Protein AF-A0A562ITS2-F1 (afdb_monomer_lite)

Sequence (77 aa):
MDVLTSIGCPTDMYDEFQDLIDENLVASRNRVAHGEFTAIAETEWSELKDRVVSLMDSVANQVIDAAANQTYLAWRA

Organism: NCBI:txid1181884

Radius of gyration: 15.97 Å; chains: 1; bounding box: 39×23×36 Å

InterPro domains:
  IPR040788 MAE_28990/MAE_18760-like HEPN [PF18737] (21-72)

Foldseek 3Di:
DVVCVVLQFDCPVCPVCPCVVVVPPVVVVVCVVVVHDDDDDPVRVVVSVVVVVVVVVVVVVSVVVCVVVVVSVVSVD

Secondary structure (DSSP, 8-state):
-HHHHHTT---GGGGGGHHIIIIIIIHHHHHHHTT------HHHHHHHHHHHHHHHHHHHHHHHHHHHHTGGGGGG-

Structure (mmCIF, N/CA/C/O backbone):
data_AF-A0A562ITS2-F1
#
_entry.id   AF-A0A562ITS2-F1
#
loop_
_atom_site.group_PDB
_atom_site.id
_atom_site.type_symbol
_atom_site.label_atom_id
_atom_site.label_alt_id
_atom_site.label_comp_id
_atom_site.label_asym_id
_atom_site.label_entity_id
_atom_site.label_seq_id
_atom_site.pdbx_PDB_ins_code
_atom_site.Cartn_x
_atom_site.Cartn_y
_atom_site.Cartn_z
_atom_site.occupancy
_atom_site.B_iso_or_equiv
_atom_site.auth_seq_id
_atom_site.auth_comp_id
_atom_site.auth_asym_id
_atom_site.auth_atom_id
_atom_site.pdbx_PDB_model_num
ATOM 1 N N . MET A 1 1 ? -3.160 -10.346 2.315 1.00 74.38 1 MET A N 1
ATOM 2 C CA . MET A 1 1 ? -3.479 -9.252 3.267 1.00 74.38 1 MET A CA 1
ATOM 3 C C . MET A 1 1 ? -3.795 -9.756 4.679 1.00 74.38 1 MET A C 1
ATOM 5 O O . MET A 1 1 ? -4.289 -9.016 5.522 1.00 74.38 1 MET A O 1
ATOM 9 N N . ASP A 1 2 ? -3.416 -10.995 4.982 1.00 82.44 2 ASP A N 1
ATOM 10 C CA . ASP A 1 2 ? -3.874 -11.742 6.156 1.00 82.44 2 ASP A CA 1
ATOM 11 C C . ASP A 1 2 ? -3.465 -11.108 7.487 1.00 82.44 2 ASP A C 1
ATOM 13 O O . ASP A 1 2 ? -4.185 -11.225 8.474 1.00 82.44 2 ASP A O 1
ATOM 17 N N . VAL A 1 3 ? -2.341 -10.385 7.504 1.00 87.56 3 VAL A N 1
ATOM 18 C CA . VAL A 1 3 ? -1.879 -9.640 8.681 1.00 87.56 3 VAL A CA 1
ATOM 19 C C . VAL A 1 3 ? -2.892 -8.568 9.085 1.00 87.56 3 VAL A C 1
ATOM 21 O O . VAL A 1 3 ? -3.271 -8.524 10.252 1.00 87.56 3 VAL A O 1
ATOM 24 N N . LEU A 1 4 ? -3.380 -7.752 8.144 1.00 90.00 4 LEU A N 1
ATOM 25 C CA . LEU A 1 4 ? -4.363 -6.697 8.424 1.00 90.00 4 LEU A CA 1
ATOM 26 C C . LEU A 1 4 ? -5.701 -7.285 8.878 1.00 90.00 4 LEU A C 1
ATOM 28 O O . LEU A 1 4 ? -6.254 -6.862 9.893 1.00 90.00 4 LEU A O 1
ATOM 32 N N . THR A 1 5 ? -6.160 -8.338 8.203 1.00 89.31 5 THR A N 1
ATOM 33 C CA . THR A 1 5 ? -7.368 -9.068 8.603 1.00 89.31 5 THR A CA 1
ATOM 34 C C . THR A 1 5 ? -7.229 -9.653 10.011 1.00 89.31 5 THR A C 1
ATOM 36 O O . THR A 1 5 ? -8.165 -9.591 10.805 1.00 89.31 5 THR A O 1
ATOM 39 N N . SER A 1 6 ? -6.050 -10.178 10.368 1.00 89.94 6 SER A N 1
ATOM 40 C CA . SER A 1 6 ? -5.803 -10.771 11.692 1.00 89.94 6 SER A CA 1
ATOM 41 C C . SER A 1 6 ? -5.913 -9.768 12.846 1.00 89.94 6 SER A C 1
ATOM 43 O O . SER A 1 6 ? -6.216 -10.168 13.972 1.00 89.94 6 SER A O 1
ATOM 45 N N . ILE A 1 7 ? -5.718 -8.477 12.562 1.00 90.06 7 ILE A N 1
ATOM 46 C CA . ILE A 1 7 ? -5.837 -7.373 13.524 1.00 90.06 7 ILE A CA 1
ATOM 47 C C . ILE A 1 7 ? -7.135 -6.570 13.350 1.00 90.06 7 ILE A C 1
ATOM 49 O O . ILE A 1 7 ? -7.249 -5.471 13.885 1.00 90.06 7 ILE A O 1
ATOM 53 N N . GLY A 1 8 ? -8.119 -7.102 12.617 1.00 89.56 8 GLY A N 1
ATOM 54 C CA . GLY A 1 8 ? -9.436 -6.481 12.455 1.00 89.56 8 GLY A CA 1
ATOM 55 C C . GLY A 1 8 ? -9.452 -5.231 11.572 1.00 89.56 8 GLY A C 1
ATOM 56 O O . GLY A 1 8 ? -10.364 -4.416 11.698 1.00 89.56 8 GLY A O 1
ATOM 57 N N . CYS A 1 9 ? -8.458 -5.059 10.697 1.00 90.69 9 CYS A N 1
ATOM 58 C CA . CYS A 1 9 ? -8.433 -3.983 9.707 1.00 90.69 9 CYS A CA 1
ATOM 59 C C . CYS A 1 9 ? -9.020 -4.478 8.369 1.00 90.69 9 CYS A C 1
ATOM 61 O O . CYS A 1 9 ? -8.645 -5.563 7.913 1.00 90.69 9 CYS A O 1
ATOM 63 N N . PRO A 1 10 ? -9.931 -3.718 7.724 1.00 90.25 10 PRO A N 1
ATOM 64 C CA . PRO A 1 10 ? -10.491 -4.086 6.425 1.00 90.25 10 PRO A CA 1
ATOM 65 C C . PRO A 1 10 ? -9.424 -4.029 5.328 1.00 90.25 10 PRO A C 1
ATOM 67 O O . PRO A 1 10 ? -8.477 -3.248 5.416 1.00 90.25 10 PRO A O 1
ATOM 70 N N . THR A 1 11 ? -9.576 -4.851 4.289 1.00 91.44 11 THR A N 1
ATOM 71 C CA . THR A 1 11 ? -8.538 -5.010 3.252 1.00 91.44 11 THR A CA 1
ATOM 72 C C . THR A 1 11 ? -9.021 -4.732 1.834 1.00 91.44 11 THR A C 1
ATOM 74 O O . THR A 1 11 ? -8.179 -4.549 0.961 1.00 91.44 11 THR A O 1
ATOM 77 N N . ASP A 1 12 ? -10.333 -4.573 1.629 1.00 91.12 12 ASP A N 1
ATOM 78 C CA . ASP A 1 12 ? -10.952 -4.385 0.307 1.00 91.12 12 ASP A CA 1
ATOM 79 C C . ASP A 1 12 ? -10.369 -3.178 -0.451 1.00 91.12 12 ASP A C 1
ATOM 81 O O . ASP A 1 12 ? -10.188 -3.204 -1.664 1.00 91.12 12 ASP A O 1
ATOM 85 N N . MET A 1 13 ? -10.000 -2.117 0.279 1.00 89.81 13 MET A N 1
ATOM 86 C CA . MET A 1 13 ? -9.378 -0.912 -0.287 1.00 89.81 13 MET A CA 1
ATOM 87 C C . MET A 1 13 ? -8.014 -1.163 -0.938 1.00 89.81 13 MET A C 1
ATOM 89 O O . MET A 1 13 ? -7.499 -0.287 -1.625 1.00 89.81 13 MET A O 1
ATOM 93 N N . TYR A 1 14 ? -7.411 -2.326 -0.697 1.00 92.31 14 TYR A N 1
ATOM 94 C CA . TYR A 1 14 ? -6.116 -2.678 -1.251 1.00 92.31 14 TYR A CA 1
ATOM 95 C C . TYR A 1 14 ? -6.188 -3.717 -2.373 1.00 92.31 14 TYR A C 1
ATOM 97 O O . TYR A 1 14 ? -5.152 -4.044 -2.956 1.00 92.31 14 TYR A O 1
ATOM 105 N N . ASP A 1 15 ? -7.379 -4.223 -2.701 1.00 91.06 15 ASP A N 1
ATOM 106 C CA . ASP A 1 15 ? -7.540 -5.252 -3.731 1.00 91.06 15 ASP A CA 1
ATOM 107 C C . ASP A 1 15 ? -7.105 -4.757 -5.114 1.00 91.06 15 ASP A C 1
ATOM 109 O O . ASP A 1 15 ? -6.526 -5.512 -5.891 1.00 91.06 15 ASP A O 1
ATOM 113 N N . GLU A 1 16 ? -7.265 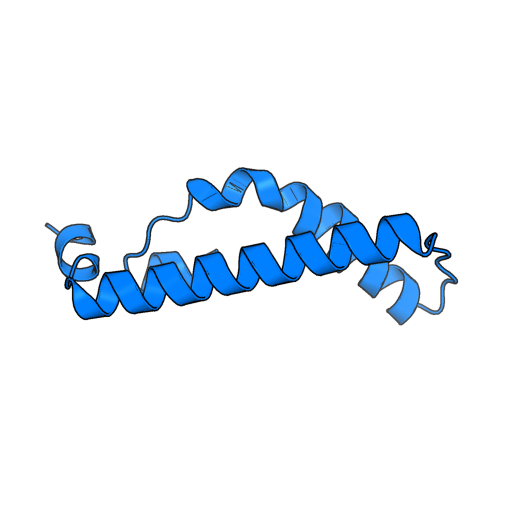-3.461 -5.395 1.00 90.31 16 GLU A N 1
ATOM 114 C CA . GLU A 1 16 ? -6.804 -2.851 -6.649 1.00 90.31 16 GLU A CA 1
ATOM 115 C C . GLU A 1 16 ? -5.274 -2.877 -6.836 1.00 90.31 16 GLU A C 1
ATOM 117 O O . GLU A 1 16 ? -4.779 -2.645 -7.940 1.00 90.31 16 GLU A O 1
ATOM 122 N N . PHE A 1 17 ? -4.505 -3.153 -5.776 1.00 91.69 17 PHE A N 1
ATOM 123 C CA . PHE A 1 17 ? -3.045 -3.249 -5.837 1.00 91.69 17 PHE A CA 1
ATOM 124 C C . PHE A 1 17 ? -2.543 -4.691 -5.965 1.00 91.69 17 PHE A C 1
ATOM 126 O O . PHE A 1 17 ? -1.328 -4.877 -6.025 1.00 91.69 17 PHE A O 1
ATOM 133 N N . GLN A 1 18 ? -3.417 -5.703 -6.028 1.00 90.00 18 GLN A N 1
ATOM 134 C CA . GLN A 1 18 ? -2.983 -7.101 -6.159 1.00 90.00 18 GLN A CA 1
ATOM 135 C C . GLN A 1 18 ? -2.129 -7.310 -7.416 1.00 90.00 18 GLN A C 1
ATOM 137 O O . GLN A 1 18 ? -0.989 -7.754 -7.300 1.00 90.00 18 GLN A O 1
ATOM 142 N N . ASP A 1 19 ? -2.596 -6.853 -8.581 1.00 90.31 19 ASP A N 1
ATOM 143 C CA . ASP A 1 19 ? -1.835 -6.942 -9.837 1.00 90.31 19 ASP A CA 1
ATOM 144 C C . ASP A 1 19 ? -0.499 -6.181 -9.761 1.00 90.31 19 ASP A C 1
ATOM 146 O O . ASP A 1 19 ? 0.527 -6.624 -10.280 1.00 90.31 19 ASP A O 1
ATOM 150 N N . LEU A 1 20 ? -0.474 -5.034 -9.070 1.00 91.50 20 LEU A N 1
ATOM 151 C CA . LEU A 1 20 ? 0.763 -4.284 -8.846 1.00 91.50 20 LEU A CA 1
ATOM 152 C C . LEU A 1 20 ? 1.764 -5.091 -8.006 1.00 91.50 20 LEU A C 1
ATOM 154 O O . LEU A 1 20 ? 2.962 -5.080 -8.288 1.00 91.50 20 LEU A O 1
ATOM 158 N N . ILE A 1 21 ? 1.298 -5.767 -6.961 1.00 89.94 21 ILE A N 1
ATOM 159 C CA . ILE A 1 21 ? 2.159 -6.530 -6.059 1.00 89.94 21 ILE A CA 1
ATOM 160 C C . ILE A 1 21 ? 2.650 -7.799 -6.752 1.00 89.94 21 ILE A C 1
ATOM 162 O O . ILE A 1 21 ? 3.861 -8.019 -6.813 1.00 89.94 21 ILE A O 1
ATOM 166 N N . ASP A 1 22 ? 1.745 -8.603 -7.295 1.00 88.56 22 ASP A N 1
ATOM 167 C CA . ASP A 1 22 ? 2.071 -9.940 -7.783 1.00 88.56 22 ASP A CA 1
ATOM 168 C C . ASP A 1 22 ? 2.750 -9.894 -9.157 1.00 88.56 22 ASP A C 1
ATOM 170 O O . ASP A 1 22 ? 3.871 -10.391 -9.323 1.00 88.56 22 ASP A O 1
ATOM 174 N N . GLU A 1 23 ? 2.126 -9.226 -10.126 1.00 86.94 23 GLU A N 1
ATOM 175 C CA . GLU A 1 23 ? 2.566 -9.259 -11.525 1.00 86.94 23 GLU A CA 1
ATOM 176 C C . GLU A 1 23 ? 3.667 -8.238 -11.832 1.00 86.94 23 GLU A C 1
ATOM 178 O O . GLU A 1 23 ? 4.521 -8.483 -12.686 1.00 86.94 23 GLU A O 1
ATOM 183 N N . ASN A 1 24 ? 3.719 -7.111 -11.113 1.00 88.31 24 ASN A N 1
ATOM 184 C CA . ASN A 1 24 ? 4.782 -6.124 -11.323 1.00 88.31 24 ASN A CA 1
ATOM 185 C C . ASN A 1 24 ? 5.939 -6.318 -10.339 1.00 88.31 24 ASN A C 1
ATOM 187 O O . ASN A 1 24 ? 7.064 -6.603 -10.756 1.00 88.31 24 ASN A O 1
ATOM 191 N N . LEU A 1 25 ? 5.702 -6.170 -9.033 1.00 91.75 25 LEU A N 1
ATOM 192 C CA . LEU A 1 25 ? 6.786 -6.138 -8.043 1.00 91.75 25 LEU A CA 1
ATOM 193 C C . LEU A 1 25 ? 7.400 -7.519 -7.797 1.00 91.75 25 LEU A C 1
ATOM 195 O O . LEU A 1 25 ? 8.619 -7.686 -7.911 1.00 91.75 25 LEU A O 1
ATOM 199 N N . VAL A 1 26 ? 6.578 -8.516 -7.460 1.00 92.88 26 VAL A N 1
ATOM 200 C CA . VAL A 1 26 ? 7.043 -9.866 -7.119 1.00 92.88 26 VAL A CA 1
ATOM 201 C C . VAL A 1 26 ? 7.627 -10.553 -8.346 1.00 92.88 26 VAL A C 1
ATOM 203 O O . VAL A 1 26 ? 8.743 -11.072 -8.260 1.00 92.88 26 VAL A O 1
ATOM 206 N N . ALA A 1 27 ? 6.948 -10.506 -9.494 1.00 91.44 27 ALA A N 1
ATOM 207 C CA . ALA A 1 27 ? 7.470 -11.093 -10.724 1.00 91.44 27 ALA A CA 1
ATOM 208 C C . ALA A 1 27 ? 8.782 -10.431 -11.182 1.00 91.44 27 ALA A C 1
ATOM 210 O O . ALA A 1 27 ? 9.732 -11.136 -11.529 1.00 91.44 27 ALA A O 1
ATOM 211 N N . SER A 1 28 ? 8.885 -9.093 -11.146 1.00 90.50 28 SER A N 1
ATOM 212 C CA . SER A 1 28 ? 10.136 -8.386 -11.476 1.00 90.50 28 SER A CA 1
ATOM 213 C C . SER A 1 28 ? 11.276 -8.788 -10.537 1.00 90.50 28 SER A C 1
ATOM 215 O O . SER A 1 28 ? 12.359 -9.164 -10.995 1.00 90.50 28 SER A O 1
ATOM 217 N N . ARG A 1 29 ? 11.019 -8.824 -9.221 1.00 92.19 29 ARG A N 1
ATOM 218 C CA . ARG A 1 29 ? 11.995 -9.284 -8.223 1.00 92.19 29 ARG A CA 1
ATOM 219 C C . ARG A 1 29 ? 12.429 -10.727 -8.465 1.00 92.19 29 ARG A C 1
ATOM 221 O O . ARG A 1 29 ? 13.613 -11.024 -8.332 1.00 92.19 29 ARG A O 1
ATOM 228 N N . ASN A 1 30 ? 11.500 -11.621 -8.803 1.00 94.56 30 ASN A N 1
ATOM 229 C CA . ASN A 1 30 ? 11.808 -13.029 -9.061 1.00 94.56 30 ASN A CA 1
ATOM 230 C C . ASN A 1 30 ? 12.709 -13.188 -10.286 1.00 94.56 30 ASN A C 1
ATOM 232 O O . ASN A 1 30 ? 13.714 -13.888 -10.199 1.00 94.56 30 ASN A O 1
ATOM 236 N N . ARG A 1 31 ? 12.418 -12.486 -11.387 1.00 93.38 31 ARG A N 1
ATOM 237 C CA . ARG A 1 31 ? 13.277 -12.478 -12.583 1.00 93.38 31 ARG A CA 1
ATOM 238 C C . ARG A 1 31 ? 14.706 -12.051 -12.248 1.00 93.38 31 ARG A C 1
ATOM 240 O O . ARG A 1 31 ? 15.651 -12.778 -12.548 1.00 93.38 31 ARG A O 1
ATOM 247 N N . VAL A 1 32 ? 14.863 -10.941 -11.521 1.00 92.06 32 VAL A N 1
ATOM 248 C CA . VAL A 1 32 ? 16.184 -10.469 -11.067 1.00 92.06 32 VAL A CA 1
ATOM 249 C C . VAL A 1 32 ? 16.878 -11.504 -10.175 1.00 92.06 32 VAL A C 1
ATOM 251 O O . VAL A 1 32 ? 18.059 -11.787 -10.367 1.00 92.06 32 VAL A O 1
ATOM 254 N N . ALA A 1 33 ? 16.160 -12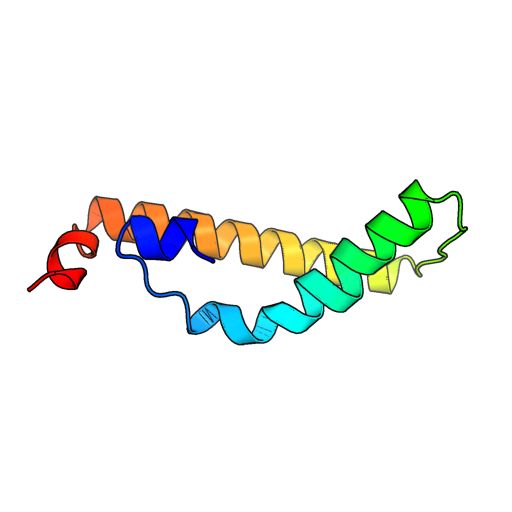.114 -9.227 1.00 94.62 33 ALA A N 1
ATOM 255 C CA . ALA A 1 33 ? 16.709 -13.145 -8.342 1.00 94.62 33 ALA A CA 1
ATOM 256 C C . ALA A 1 33 ? 17.160 -14.412 -9.095 1.00 94.62 33 ALA A C 1
ATOM 258 O O . ALA A 1 33 ? 18.088 -15.089 -8.655 1.00 94.62 33 ALA A O 1
ATOM 259 N N . HIS A 1 34 ? 16.541 -14.713 -10.237 1.00 96.25 34 HIS A N 1
ATOM 260 C CA . HIS A 1 34 ? 16.941 -15.797 -11.136 1.00 96.25 34 HIS A CA 1
ATOM 261 C C . HIS A 1 34 ? 18.069 -15.412 -12.109 1.00 96.25 34 HIS A C 1
ATOM 263 O O . HIS A 1 34 ? 18.491 -16.242 -12.913 1.00 96.25 34 HIS A O 1
ATOM 269 N N . GLY A 1 35 ? 18.612 -14.195 -12.005 1.00 94.75 35 GLY A N 1
ATOM 270 C CA . GLY A 1 35 ? 19.715 -13.713 -12.837 1.00 94.75 35 GLY A CA 1
ATOM 271 C C . GLY A 1 35 ? 19.274 -13.142 -14.184 1.00 94.75 35 GLY A C 1
ATOM 272 O O . GLY A 1 35 ? 20.119 -12.902 -15.046 1.00 94.75 35 GLY A O 1
ATOM 273 N N . GLU A 1 36 ? 17.974 -12.915 -14.380 1.00 95.12 36 GLU A N 1
ATOM 274 C CA . GLU A 1 36 ? 17.465 -12.257 -15.578 1.00 95.12 36 GLU A CA 1
ATOM 275 C C . GLU A 1 36 ? 17.658 -10.741 -15.491 1.00 95.12 36 GLU A C 1
ATOM 277 O O . GLU A 1 36 ? 17.467 -10.112 -14.446 1.00 95.12 36 GLU A O 1
ATOM 282 N N . PHE A 1 37 ? 18.011 -10.137 -16.624 1.00 88.50 37 PHE A N 1
ATOM 283 C CA . PHE A 1 37 ? 18.086 -8.689 -16.738 1.00 88.50 37 PHE A CA 1
ATOM 284 C C . PHE A 1 37 ? 16.692 -8.104 -16.978 1.00 88.50 37 PHE A C 1
ATOM 286 O O . PHE A 1 37 ? 16.039 -8.420 -17.972 1.00 88.50 37 PHE A O 1
ATOM 293 N N . THR A 1 38 ? 16.277 -7.194 -16.099 1.00 85.19 38 THR A N 1
ATOM 294 C CA . THR A 1 38 ? 15.040 -6.423 -16.243 1.00 85.19 38 THR A CA 1
ATOM 295 C C . THR A 1 38 ? 15.399 -4.948 -16.364 1.00 85.19 38 THR A C 1
ATOM 297 O O . THR A 1 38 ? 15.866 -4.341 -15.402 1.00 85.19 38 THR A O 1
ATOM 300 N N . ALA A 1 39 ? 15.189 -4.370 -17.547 1.00 86.06 39 ALA A N 1
ATOM 301 C CA . ALA A 1 39 ? 15.254 -2.925 -17.730 1.00 86.06 39 ALA A CA 1
ATOM 302 C C . ALA A 1 39 ? 13.928 -2.289 -17.299 1.00 86.06 39 ALA A C 1
ATOM 304 O O . ALA A 1 39 ? 12.860 -2.817 -17.605 1.00 86.06 39 ALA A O 1
ATOM 305 N N . ILE A 1 40 ? 14.015 -1.150 -16.623 1.00 89.81 40 ILE A N 1
ATOM 306 C CA . ILE A 1 40 ? 12.884 -0.284 -16.290 1.00 89.81 40 ILE A CA 1
ATOM 307 C C . ILE A 1 40 ? 13.287 1.146 -16.635 1.00 89.81 40 ILE A C 1
ATOM 309 O O . ILE A 1 40 ? 14.431 1.540 -16.374 1.00 89.81 40 ILE A O 1
ATOM 313 N N . ALA A 1 41 ? 12.396 1.911 -17.262 1.00 94.75 41 ALA A N 1
ATOM 314 C CA . ALA A 1 41 ? 12.675 3.318 -17.510 1.00 94.75 41 ALA A CA 1
ATOM 315 C C . ALA A 1 41 ? 12.687 4.090 -16.184 1.00 94.75 41 ALA A C 1
ATOM 317 O O . ALA A 1 41 ? 11.959 3.765 -15.248 1.00 94.75 41 ALA A O 1
ATOM 318 N N . GLU A 1 42 ? 13.491 5.148 -16.096 1.00 95.50 42 GLU A N 1
ATOM 319 C CA . GLU A 1 42 ? 13.579 5.961 -14.876 1.00 95.50 42 GLU A CA 1
ATOM 320 C C . GLU A 1 42 ? 12.220 6.553 -14.469 1.00 95.50 42 GLU A C 1
ATOM 322 O O . GLU A 1 42 ? 11.883 6.586 -13.286 1.00 95.50 42 GLU A O 1
ATOM 327 N N . THR A 1 43 ? 11.412 6.966 -15.446 1.00 95.94 43 THR A N 1
ATOM 328 C CA . THR A 1 43 ? 10.061 7.491 -15.215 1.00 95.94 43 THR A CA 1
ATOM 329 C C . THR A 1 43 ? 9.130 6.427 -14.640 1.00 95.94 43 THR A C 1
ATOM 331 O O . THR A 1 43 ? 8.483 6.672 -13.626 1.00 95.94 43 THR A O 1
ATOM 334 N N . GLU A 1 44 ? 9.130 5.225 -15.222 1.00 92.31 44 GLU A N 1
ATOM 335 C CA . GLU A 1 44 ? 8.342 4.082 -14.739 1.00 92.31 44 GLU A CA 1
ATOM 336 C C . GLU A 1 44 ? 8.772 3.678 -13.326 1.00 92.31 44 GLU A C 1
ATOM 338 O O . GLU A 1 44 ? 7.938 3.408 -12.463 1.00 92.31 44 GLU A O 1
ATOM 343 N N . TRP A 1 45 ? 10.081 3.685 -13.061 1.00 92.50 45 TRP A N 1
ATOM 344 C CA . TRP A 1 45 ? 10.621 3.438 -11.730 1.00 92.50 45 TRP A CA 1
ATOM 345 C C . TRP A 1 45 ? 10.158 4.488 -10.720 1.00 92.50 45 TRP A C 1
ATOM 347 O O . TRP A 1 45 ? 9.756 4.132 -9.612 1.00 92.50 45 TRP A O 1
ATOM 357 N N . SER A 1 46 ? 10.201 5.772 -11.082 1.00 95.75 46 SER A N 1
ATOM 358 C CA . SER A 1 46 ? 9.778 6.852 -10.190 1.00 95.75 46 SER A CA 1
ATOM 359 C C . SER A 1 46 ? 8.304 6.719 -9.816 1.00 95.75 46 SER A C 1
ATOM 361 O O . SER A 1 46 ? 7.978 6.760 -8.631 1.00 95.75 46 SER A O 1
ATOM 363 N N . GLU A 1 47 ? 7.435 6.497 -10.804 1.00 94.25 47 GLU A N 1
ATOM 364 C CA . GLU A 1 47 ? 5.995 6.301 -10.598 1.00 94.25 47 GLU A CA 1
ATOM 365 C C . GLU A 1 47 ? 5.709 5.068 -9.735 1.00 94.25 47 GLU A C 1
ATOM 367 O O . GLU A 1 47 ? 4.923 5.133 -8.785 1.00 94.25 47 GLU A O 1
ATOM 372 N N . LEU A 1 48 ? 6.386 3.952 -10.022 1.00 93.06 48 LEU A N 1
ATOM 373 C CA . LEU A 1 48 ? 6.262 2.717 -9.252 1.00 93.06 48 LEU A CA 1
ATOM 374 C C . LEU A 1 48 ? 6.659 2.932 -7.790 1.00 93.06 48 LEU A C 1
ATOM 376 O O . LEU A 1 48 ? 5.926 2.546 -6.881 1.00 93.06 48 LEU A O 1
ATOM 380 N N . LYS A 1 49 ? 7.806 3.574 -7.561 1.00 94.56 49 LYS A N 1
ATOM 381 C CA . LYS A 1 49 ? 8.329 3.875 -6.226 1.00 94.56 49 LYS A CA 1
ATOM 382 C C . LYS A 1 49 ? 7.370 4.783 -5.451 1.00 94.56 49 LYS A C 1
ATOM 384 O O . LYS A 1 49 ? 7.063 4.471 -4.303 1.00 94.56 49 LYS A O 1
ATOM 389 N N . ASP A 1 50 ? 6.864 5.856 -6.057 1.00 95.50 50 ASP A N 1
ATOM 390 C CA . ASP A 1 50 ? 5.923 6.769 -5.391 1.00 95.50 50 ASP A CA 1
ATOM 391 C C . ASP A 1 50 ? 4.614 6.050 -5.015 1.00 95.50 50 ASP A C 1
ATOM 393 O O . ASP A 1 50 ? 4.118 6.197 -3.895 1.00 95.50 50 ASP A O 1
ATOM 397 N N . ARG A 1 51 ? 4.095 5.194 -5.904 1.00 94.25 51 ARG A N 1
ATOM 398 C CA . ARG A 1 51 ? 2.882 4.404 -5.644 1.00 94.25 51 ARG A CA 1
ATOM 399 C C . ARG A 1 51 ? 3.080 3.374 -4.530 1.00 94.25 51 ARG A C 1
ATOM 401 O O . ARG A 1 51 ? 2.201 3.224 -3.684 1.00 94.25 51 ARG A O 1
ATOM 408 N N . VAL A 1 52 ? 4.230 2.698 -4.491 1.00 94.62 52 VAL A N 1
ATOM 409 C CA . VAL A 1 52 ? 4.564 1.736 -3.424 1.00 94.62 52 VAL A CA 1
ATOM 410 C C . VAL A 1 52 ? 4.688 2.427 -2.071 1.00 94.62 52 VAL A C 1
ATOM 412 O O . VAL A 1 52 ? 4.107 1.951 -1.099 1.00 94.62 52 VAL A O 1
ATOM 415 N N . VAL A 1 53 ? 5.399 3.556 -1.998 1.00 96.44 53 VAL A N 1
ATOM 416 C CA . VAL A 1 53 ? 5.545 4.309 -0.741 1.00 96.44 53 VAL A CA 1
ATOM 417 C C . VAL A 1 53 ? 4.182 4.791 -0.243 1.00 96.44 53 VAL A C 1
ATOM 419 O O . VAL A 1 53 ? 3.855 4.582 0.920 1.00 96.44 53 VAL A O 1
ATOM 422 N N . SER A 1 54 ? 3.339 5.326 -1.129 1.00 95.38 54 SER A N 1
ATOM 423 C CA . SER A 1 54 ? 1.983 5.753 -0.765 1.00 95.38 54 SER A CA 1
ATOM 424 C C . SER A 1 54 ? 1.107 4.602 -0.249 1.00 95.38 54 SER A C 1
ATOM 426 O O . SER A 1 54 ? 0.347 4.783 0.707 1.00 95.38 54 SER A O 1
ATOM 428 N N . LEU A 1 55 ? 1.228 3.404 -0.831 1.00 94.88 55 LEU A N 1
ATOM 429 C CA . LEU A 1 55 ? 0.536 2.211 -0.340 1.00 94.88 55 LEU A CA 1
ATOM 430 C C . LEU A 1 55 ? 1.030 1.812 1.058 1.00 94.88 55 LEU A C 1
ATOM 432 O O . LEU A 1 55 ? 0.217 1.519 1.935 1.00 94.88 55 LEU A O 1
ATOM 436 N N . MET A 1 56 ? 2.346 1.844 1.291 1.00 94.81 56 MET A N 1
ATOM 437 C CA . MET A 1 56 ? 2.933 1.566 2.607 1.00 94.81 56 MET A CA 1
ATOM 438 C C . MET A 1 56 ? 2.460 2.569 3.665 1.00 94.81 56 MET A C 1
ATOM 440 O O . MET A 1 56 ? 2.075 2.155 4.759 1.00 94.81 56 MET A O 1
ATOM 444 N N . ASP A 1 57 ? 2.423 3.860 3.329 1.00 97.38 57 ASP A N 1
ATOM 445 C CA . ASP A 1 57 ? 1.901 4.907 4.212 1.00 97.38 57 ASP A CA 1
ATOM 446 C C . ASP A 1 57 ? 0.417 4.685 4.518 1.00 97.38 57 ASP A C 1
ATOM 448 O O . ASP A 1 57 ? -0.011 4.815 5.662 1.00 97.38 57 ASP A O 1
ATOM 452 N N . SER A 1 58 ? -0.374 4.288 3.519 1.00 95.19 58 SER A N 1
ATOM 453 C CA . SER A 1 58 ? -1.803 4.002 3.695 1.00 95.19 58 SER A CA 1
ATOM 454 C C . SER A 1 58 ? -2.036 2.836 4.655 1.00 95.19 58 SER A C 1
ATOM 456 O O . SER A 1 58 ? -2.908 2.920 5.517 1.00 95.19 58 SER A O 1
ATOM 458 N N . VAL A 1 59 ? -1.246 1.764 4.539 1.00 94.88 59 VAL A N 1
ATOM 459 C CA . VAL A 1 59 ? -1.288 0.622 5.468 1.00 94.88 59 VAL A CA 1
ATOM 460 C C . VAL A 1 59 ? -0.881 1.055 6.878 1.00 94.88 59 VAL A C 1
ATOM 462 O O . VAL A 1 59 ? -1.563 0.723 7.847 1.00 94.88 59 VAL A O 1
ATOM 465 N N . ALA A 1 60 ? 0.203 1.820 7.016 1.00 96.25 60 ALA A N 1
ATOM 466 C CA . ALA A 1 60 ? 0.671 2.293 8.317 1.00 96.25 60 ALA A CA 1
ATOM 467 C C . ALA A 1 60 ? -0.365 3.193 9.006 1.00 96.25 60 ALA A C 1
ATOM 469 O O . ALA A 1 60 ? -0.697 2.973 10.172 1.00 96.25 60 ALA A O 1
ATOM 470 N N . ASN A 1 61 ? -0.915 4.161 8.272 1.00 96.44 61 ASN A N 1
ATOM 471 C CA . ASN A 1 61 ? -1.939 5.071 8.774 1.00 96.44 61 ASN A CA 1
ATOM 472 C C . ASN A 1 61 ? -3.201 4.315 9.182 1.00 96.44 61 ASN A C 1
ATOM 474 O O . ASN A 1 61 ? -3.709 4.555 10.270 1.00 96.44 61 ASN A O 1
ATOM 478 N N . GLN A 1 62 ? -3.653 3.338 8.388 1.00 95.06 62 GLN A N 1
ATOM 479 C CA . GLN A 1 62 ? -4.808 2.516 8.748 1.00 95.06 62 GLN A CA 1
ATOM 480 C C . GLN A 1 62 ? -4.608 1.812 10.098 1.00 95.06 62 GLN A C 1
ATOM 482 O O . GLN A 1 62 ? -5.508 1.828 10.937 1.00 95.06 62 GLN A O 1
ATOM 487 N N . VAL A 1 63 ? -3.435 1.217 10.332 1.00 94.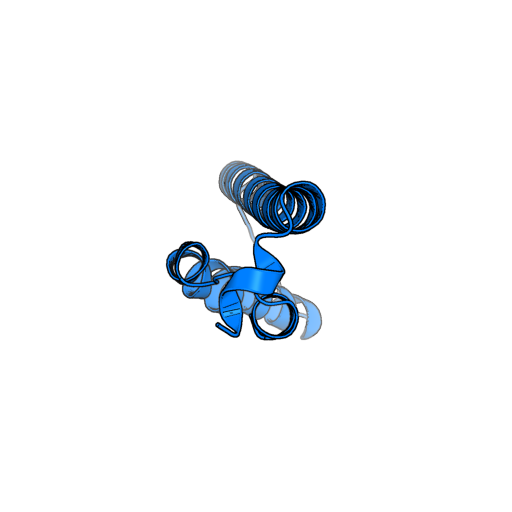25 63 VAL A N 1
ATOM 488 C CA . VAL A 1 63 ? -3.132 0.527 11.596 1.00 94.25 63 VAL A CA 1
ATOM 489 C C . VAL A 1 63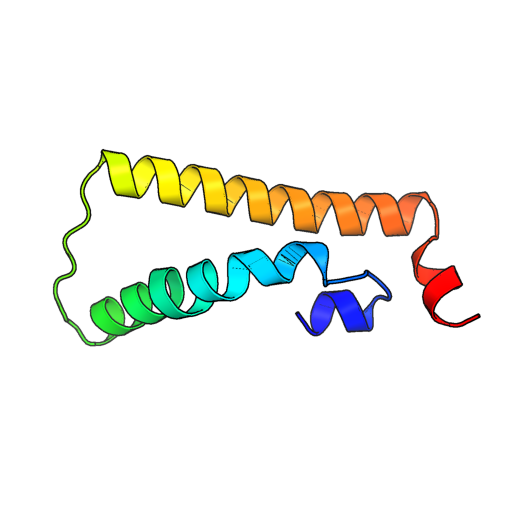 ? -3.090 1.509 12.768 1.00 94.25 63 VAL A C 1
ATOM 491 O O . VAL A 1 63 ? -3.643 1.224 13.833 1.00 94.25 63 VAL A O 1
ATOM 494 N N . ILE A 1 64 ? -2.459 2.670 12.579 1.00 96.06 64 ILE A N 1
ATOM 495 C CA . ILE A 1 64 ? -2.375 3.724 13.600 1.00 96.06 64 ILE A CA 1
ATOM 496 C C . ILE A 1 64 ? -3.772 4.245 13.944 1.00 96.06 64 ILE A C 1
ATOM 498 O O . ILE A 1 64 ? -4.134 4.293 15.120 1.00 96.06 64 ILE A O 1
ATOM 502 N N . ASP A 1 65 ? -4.574 4.575 12.934 1.00 94.50 65 ASP A N 1
ATOM 503 C CA . ASP A 1 65 ? -5.931 5.086 13.101 1.00 94.50 65 ASP A CA 1
ATOM 504 C C . ASP A 1 65 ? -6.840 4.040 13.740 1.00 94.50 65 ASP A C 1
ATOM 506 O O . ASP A 1 65 ? -7.643 4.372 14.617 1.00 94.50 65 ASP A O 1
ATOM 510 N N . ALA A 1 66 ? -6.696 2.768 13.361 1.00 93.50 66 ALA A N 1
ATOM 511 C CA . ALA A 1 66 ? -7.461 1.690 13.964 1.00 93.50 66 ALA A CA 1
ATOM 512 C C . ALA A 1 66 ? -7.139 1.528 15.451 1.00 93.50 66 ALA A C 1
ATOM 514 O O . ALA A 1 66 ? -8.049 1.362 16.267 1.00 93.50 66 ALA A O 1
ATOM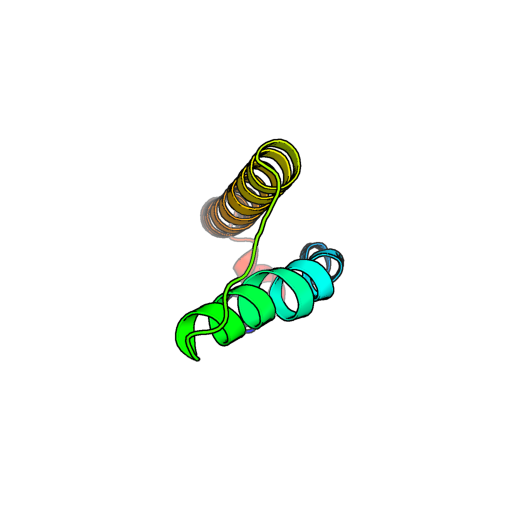 515 N N . ALA A 1 67 ? -5.862 1.625 15.825 1.00 93.31 67 ALA A N 1
ATOM 516 C CA . ALA A 1 67 ? -5.434 1.574 17.217 1.00 93.31 67 ALA A CA 1
ATOM 517 C C . ALA A 1 67 ? -5.919 2.796 18.014 1.00 93.31 67 ALA A C 1
ATOM 519 O O . ALA A 1 67 ? -6.473 2.633 19.103 1.00 93.31 67 ALA A O 1
ATOM 520 N N . ALA A 1 68 ? -5.751 4.003 17.466 1.00 95.75 68 ALA A N 1
ATOM 521 C CA . ALA A 1 68 ? -6.123 5.259 18.115 1.00 95.75 68 ALA A CA 1
ATOM 522 C C . ALA A 1 68 ? -7.636 5.369 18.355 1.00 95.75 68 ALA A C 1
ATOM 524 O O . ALA A 1 68 ? -8.063 5.827 19.413 1.00 95.75 68 ALA A O 1
ATOM 525 N N . ASN A 1 69 ? -8.440 4.902 17.397 1.00 93.75 69 ASN A N 1
ATOM 526 C CA . ASN A 1 69 ? -9.901 4.961 17.458 1.00 93.75 69 ASN A CA 1
ATOM 527 C C . ASN A 1 69 ? -10.547 3.663 17.965 1.00 93.75 69 ASN A C 1
ATOM 529 O O . ASN A 1 69 ? -11.770 3.579 18.040 1.00 93.75 69 ASN A O 1
ATOM 533 N N . GLN A 1 70 ? -9.745 2.646 18.294 1.00 91.88 70 GLN A N 1
ATOM 534 C CA . GLN A 1 70 ? -10.200 1.324 18.742 1.00 91.88 70 GLN A CA 1
ATOM 535 C C . GLN A 1 70 ? -11.161 0.621 17.764 1.00 91.88 70 GLN A C 1
ATOM 537 O O . GLN A 1 70 ? -11.941 -0.246 18.164 1.00 91.88 70 GLN A O 1
ATOM 542 N N . THR A 1 71 ? -11.116 0.956 16.472 1.00 87.56 71 THR A N 1
ATOM 543 C CA . THR A 1 71 ? -12.059 0.422 15.471 1.00 87.56 71 THR A CA 1
ATOM 544 C C . THR A 1 71 ? -11.857 -1.072 15.222 1.00 87.56 71 THR A C 1
ATOM 546 O O . THR A 1 71 ? -12.810 -1.758 14.862 1.00 87.56 71 THR A O 1
ATOM 549 N N . TYR A 1 72 ? -10.671 -1.612 15.523 1.00 81.31 72 TYR A N 1
ATOM 550 C CA . TYR A 1 72 ? -10.401 -3.054 15.487 1.00 81.31 72 TYR A CA 1
ATOM 551 C C . TYR A 1 72 ? -11.308 -3.871 16.431 1.00 81.31 72 TYR A C 1
ATOM 553 O O . TYR A 1 72 ? -11.504 -5.066 16.213 1.00 81.31 72 TYR A O 1
ATOM 561 N N . LEU A 1 73 ? -11.892 -3.252 17.469 1.00 80.75 73 LEU A N 1
ATOM 562 C CA . LEU A 1 73 ? -12.843 -3.913 18.373 1.00 80.75 73 LEU A CA 1
ATOM 563 C C . LEU A 1 73 ? -14.207 -4.162 17.717 1.00 80.75 73 LEU A C 1
ATOM 565 O O . LEU A 1 73 ? -14.892 -5.117 18.079 1.00 80.75 73 LEU A O 1
ATOM 569 N N . ALA A 1 74 ? -14.598 -3.331 16.748 1.00 75.00 74 ALA A N 1
ATOM 570 C CA . ALA A 1 74 ? -15.893 -3.430 16.076 1.00 75.00 74 ALA A CA 1
ATOM 571 C C . ALA A 1 74 ? -15.959 -4.591 15.070 1.00 75.00 74 ALA A C 1
ATOM 573 O O . ALA A 1 74 ? -17.042 -5.003 14.678 1.00 75.00 74 ALA A O 1
ATOM 574 N N . TRP A 1 75 ? -14.813 -5.155 14.680 1.00 65.06 75 TRP A N 1
ATOM 575 C CA . TRP A 1 75 ? -14.728 -6.230 13.688 1.00 65.06 75 TRP A CA 1
ATOM 576 C C . TRP A 1 75 ? -15.214 -7.602 14.208 1.00 65.06 75 TRP A C 1
ATOM 578 O O . TRP A 1 75 ? -15.388 -8.536 13.428 1.00 65.06 75 TRP A O 1
ATOM 588 N N . ARG A 1 76 ? -15.451 -7.745 15.523 1.00 55.66 76 ARG A N 1
ATOM 589 C CA . ARG A 1 76 ? -15.970 -8.976 16.160 1.00 55.66 76 ARG A CA 1
ATOM 590 C C . ARG A 1 76 ? -17.311 -8.810 16.897 1.00 55.66 76 ARG A C 1
ATOM 592 O O . ARG A 1 76 ? -17.692 -9.729 17.622 1.00 55.66 76 ARG A O 1
ATOM 599 N N . ALA A 1 77 ? -17.997 -7.678 16.739 1.00 45.12 77 ALA A N 1
ATOM 600 C CA . ALA A 1 77 ? -19.351 -7.464 17.267 1.00 45.12 77 ALA A CA 1
ATOM 601 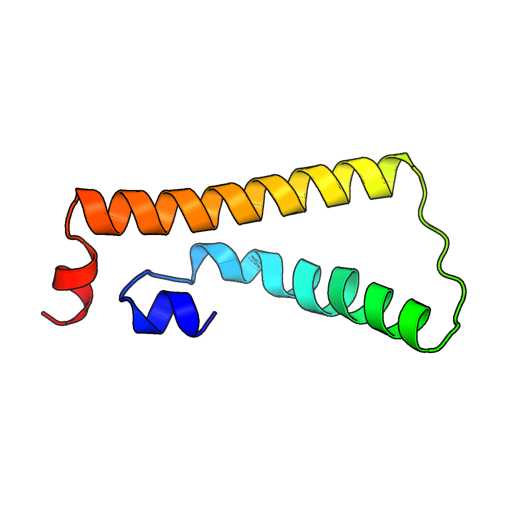C C . ALA A 1 77 ? -20.405 -7.823 16.211 1.00 45.12 77 ALA A C 1
ATOM 603 O O . ALA A 1 77 ? -21.424 -8.437 16.600 1.00 45.12 77 ALA A O 1
#

pLDDT: mean 90.13, std 8.43, range [45.12, 97.38]